Protein AF-A0A2D9LTM1-F1 (afdb_monomer_lite)

Radius of gyration: 17.5 Å; chains: 1; bounding box: 39×34×40 Å

Secondary structure (DSSP, 8-state):
-GGGTHHHHHHTT-TTTSSS--TTS---EEEE-TTS--TTTT--GGGEEEEEETT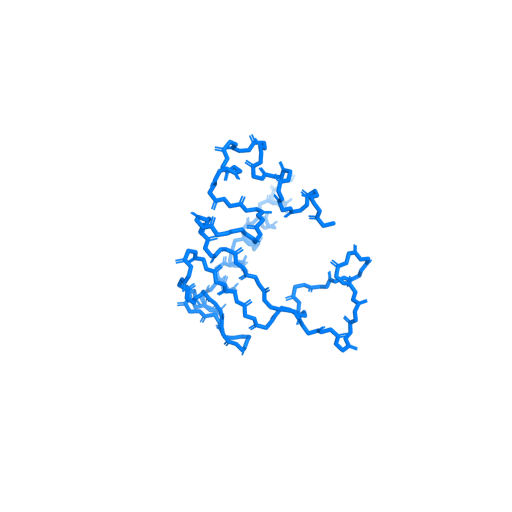EEEEETTEESSS-HHHHHHHHHHHHHHHHHHHT--

Foldseek 3Di:
DQVVFLVVCVVVVNNQATRDPDPPHFPFDWDFDCVPPCVPPDDDPVRTQWGADSNHTQHHRNDGDPDDPVVVVVVVVVVVVVVVVVVVVD

Sequence (90 aa):
MELATIVGAKVLQLDDRIGSLEVGKLADVITVDLRCPNLVYSASGAEVDNVFINGGRAMDNDRLFLVDKSALTSEADDRAFRIFSRAEAD

pLDDT: mean 87.36, std 10.96, range [52.25, 96.62]

Structure (mmCIF, N/CA/C/O backbone):
data_AF-A0A2D9LTM1-F1
#
_entry.id   AF-A0A2D9LTM1-F1
#
loop_
_atom_site.group_PDB
_atom_site.id
_atom_site.type_symbol
_atom_site.label_atom_id
_atom_site.label_alt_id
_atom_site.label_comp_id
_atom_site.label_asym_id
_atom_site.label_entity_id
_atom_site.label_seq_id
_atom_site.pdbx_PDB_ins_code
_atom_site.Cartn_x
_atom_site.Cartn_y
_atom_site.Cartn_z
_atom_site.occupancy
_atom_site.B_iso_or_equiv
_atom_site.auth_seq_id
_atom_site.auth_comp_id
_atom_site.auth_asym_id
_atom_site.auth_atom_id
_atom_site.pdbx_PDB_model_num
ATOM 1 N N . MET A 1 1 ? 5.418 1.971 10.864 1.00 76.81 1 MET A N 1
ATOM 2 C CA . MET A 1 1 ? 4.279 1.716 9.951 1.00 76.81 1 MET A CA 1
ATOM 3 C C . MET A 1 1 ? 3.272 2.858 9.904 1.00 76.81 1 MET A C 1
ATOM 5 O O . MET A 1 1 ? 2.732 3.100 8.836 1.00 76.81 1 MET A O 1
ATOM 9 N N . GLU A 1 2 ? 3.037 3.591 10.996 1.00 82.62 2 GLU A N 1
ATOM 10 C CA . GLU A 1 2 ? 2.058 4.696 11.019 1.00 82.62 2 GLU A CA 1
ATOM 11 C C . GLU A 1 2 ? 2.332 5.789 9.974 1.00 82.62 2 GLU A C 1
ATOM 13 O O . GLU A 1 2 ? 1.412 6.219 9.282 1.00 82.62 2 GLU A O 1
ATOM 18 N N . LEU A 1 3 ? 3.604 6.174 9.794 1.00 85.19 3 LEU A N 1
ATOM 19 C CA . LEU A 1 3 ? 4.034 7.130 8.761 1.00 85.19 3 LEU A CA 1
ATOM 20 C C . LEU A 1 3 ? 3.659 6.695 7.337 1.00 85.19 3 LEU A C 1
ATOM 22 O O . LEU A 1 3 ? 3.352 7.537 6.503 1.00 85.19 3 LEU A O 1
ATOM 26 N N . ALA A 1 4 ? 3.653 5.388 7.077 1.00 84.81 4 ALA A N 1
ATOM 27 C CA . ALA A 1 4 ? 3.325 4.809 5.777 1.00 84.81 4 ALA A CA 1
ATOM 28 C C . ALA A 1 4 ? 1.823 4.504 5.610 1.00 84.81 4 ALA A C 1
ATOM 30 O O . ALA A 1 4 ? 1.419 3.997 4.570 1.00 84.81 4 ALA A O 1
ATOM 31 N N . THR A 1 5 ? 1.000 4.759 6.634 1.00 89.06 5 THR A N 1
ATOM 32 C CA . THR A 1 5 ? -0.425 4.393 6.661 1.00 89.06 5 THR A CA 1
ATOM 33 C C . THR A 1 5 ? -1.264 5.555 7.204 1.00 89.06 5 THR A C 1
ATOM 35 O O . THR A 1 5 ? -1.529 6.512 6.476 1.00 89.06 5 THR A O 1
ATOM 38 N N . ILE A 1 6 ? -1.647 5.526 8.484 1.00 94.06 6 ILE A N 1
ATOM 39 C CA . ILE A 1 6 ? -2.591 6.480 9.080 1.00 94.06 6 ILE A CA 1
ATOM 40 C C . ILE A 1 6 ? -2.114 7.936 9.021 1.00 94.06 6 ILE A C 1
ATOM 42 O O . ILE A 1 6 ? -2.928 8.842 8.872 1.00 94.06 6 ILE A O 1
ATOM 46 N N . VAL A 1 7 ? -0.807 8.196 9.104 1.00 93.75 7 VAL A N 1
ATOM 47 C CA . VAL A 1 7 ? -0.290 9.571 9.019 1.00 93.75 7 VAL A CA 1
ATOM 48 C C . VAL A 1 7 ? -0.456 10.129 7.605 1.00 93.75 7 VAL A C 1
ATOM 50 O O . VAL A 1 7 ? -0.874 11.273 7.458 1.00 93.75 7 VAL A O 1
ATOM 53 N N . GLY A 1 8 ? -0.204 9.324 6.569 1.00 91.69 8 GLY A N 1
ATOM 54 C CA . GLY A 1 8 ? -0.464 9.720 5.183 1.00 91.69 8 GLY A CA 1
ATOM 55 C C . GLY A 1 8 ? -1.950 9.994 4.938 1.00 91.69 8 GLY A C 1
ATOM 56 O O . GLY A 1 8 ? -2.298 11.012 4.344 1.00 91.69 8 GLY A O 1
ATOM 57 N N . ALA A 1 9 ? -2.828 9.143 5.481 1.00 93.62 9 ALA A N 1
ATOM 58 C CA . ALA A 1 9 ? -4.274 9.351 5.415 1.00 93.62 9 ALA A CA 1
ATOM 59 C C . ALA A 1 9 ? -4.697 10.676 6.074 1.00 93.62 9 ALA A C 1
ATOM 61 O O . ALA A 1 9 ? -5.462 11.427 5.479 1.00 93.62 9 ALA A O 1
ATOM 62 N N . LYS A 1 10 ? -4.136 11.016 7.244 1.00 94.31 10 LYS A N 1
ATOM 63 C CA . LYS A 1 10 ? -4.397 12.294 7.933 1.00 94.31 10 LYS A CA 1
ATOM 64 C C . LYS A 1 10 ? -3.959 13.505 7.115 1.00 94.31 10 LYS A C 1
ATOM 66 O O . LYS A 1 10 ? -4.691 14.486 7.036 1.00 94.31 10 LYS A O 1
ATOM 71 N N . VAL A 1 11 ? -2.782 13.442 6.488 1.00 96.31 11 VAL A N 1
ATOM 72 C CA . VAL A 1 11 ? -2.277 14.526 5.623 1.00 96.31 11 VAL A CA 1
ATOM 73 C C . VAL A 1 11 ? -3.219 14.775 4.444 1.00 96.31 11 VAL A C 1
ATOM 75 O O . VAL A 1 11 ? -3.422 15.920 4.051 1.00 96.31 11 VAL A O 1
ATOM 78 N N . LEU A 1 12 ? -3.823 13.712 3.914 1.00 95.31 12 LEU A N 1
ATOM 79 C CA . LEU A 1 12 ? -4.790 13.782 2.822 1.00 95.31 12 LEU A CA 1
ATOM 80 C C . LEU A 1 12 ? -6.240 14.002 3.288 1.00 95.31 12 LEU A C 1
ATOM 82 O O . LEU A 1 12 ? -7.121 14.069 2.437 1.00 95.31 12 LEU A O 1
ATOM 86 N N . GLN A 1 13 ? -6.495 14.127 4.598 1.00 95.62 13 GLN A N 1
ATOM 87 C CA . GLN A 1 13 ? -7.840 14.219 5.192 1.00 95.62 13 GLN A CA 1
ATOM 88 C C . GLN A 1 13 ? -8.755 13.038 4.821 1.00 95.62 13 GLN A C 1
ATOM 90 O O . GLN A 1 13 ? -9.937 13.209 4.534 1.00 95.62 13 GLN A O 1
ATOM 95 N N . LE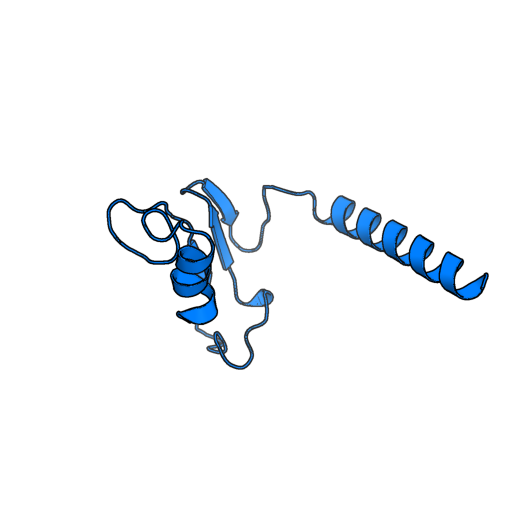U A 1 14 ? -8.185 11.833 4.788 1.00 96.25 14 LEU A N 1
ATOM 96 C CA . LEU A 1 14 ? -8.879 10.577 4.492 1.00 96.25 14 LEU A CA 1
ATOM 97 C C . LEU A 1 14 ? -8.841 9.596 5.676 1.00 96.25 14 LEU A C 1
ATOM 99 O O . LEU A 1 14 ? -9.146 8.415 5.512 1.00 96.25 14 LEU A O 1
ATOM 103 N N . ASP A 1 15 ? -8.411 10.033 6.859 1.00 95.50 15 ASP A N 1
ATOM 104 C CA . ASP A 1 15 ? -8.201 9.169 8.024 1.00 95.50 15 ASP A CA 1
ATOM 105 C C . ASP A 1 15 ? -9.493 8.645 8.660 1.00 95.50 15 ASP A C 1
ATOM 107 O O . ASP A 1 15 ? -9.459 7.649 9.383 1.00 95.50 15 ASP A O 1
ATOM 111 N N . ASP A 1 16 ? -10.636 9.245 8.342 1.00 95.88 16 ASP A N 1
ATOM 112 C CA . ASP A 1 16 ? -11.969 8.725 8.645 1.00 95.88 16 ASP A CA 1
ATOM 113 C C . ASP A 1 16 ? -12.335 7.504 7.781 1.00 95.88 16 ASP A C 1
ATOM 115 O O . ASP A 1 16 ? -13.193 6.708 8.161 1.00 95.88 16 ASP A O 1
ATOM 119 N N . ARG A 1 17 ? -11.660 7.324 6.638 1.00 95.31 17 ARG A N 1
ATOM 120 C CA . ARG A 1 17 ? -11.975 6.295 5.638 1.00 95.31 17 ARG A CA 1
ATOM 121 C C . ARG A 1 17 ? -10.900 5.231 5.479 1.00 95.31 17 ARG A C 1
ATOM 123 O O . ARG A 1 17 ? -11.263 4.098 5.187 1.00 95.31 17 ARG A O 1
ATOM 130 N N . ILE A 1 18 ? -9.617 5.572 5.611 1.00 95.75 18 ILE A N 1
ATOM 131 C CA . ILE A 1 18 ? -8.485 4.685 5.283 1.00 95.75 18 ILE A CA 1
ATOM 132 C C . ILE A 1 18 ? -7.322 4.841 6.274 1.00 95.75 18 ILE A C 1
ATOM 134 O O . ILE A 1 18 ? -7.330 5.700 7.154 1.00 95.75 18 ILE A O 1
ATOM 138 N N . GLY A 1 19 ? -6.284 4.016 6.116 1.00 91.12 19 GLY A N 1
ATOM 139 C CA . GLY A 1 19 ? -5.014 4.161 6.838 1.00 91.12 19 GLY A CA 1
ATOM 140 C C . GLY A 1 19 ? -4.931 3.428 8.180 1.00 91.12 19 GLY A C 1
ATOM 141 O O . GLY A 1 19 ? -3.849 3.379 8.761 1.00 91.12 19 GLY A O 1
ATOM 142 N N . SER A 1 20 ? -6.016 2.814 8.657 1.00 94.94 20 SER A N 1
ATOM 143 C CA . SER A 1 20 ? -6.009 1.877 9.790 1.00 94.94 20 SER A CA 1
ATOM 144 C C . SER A 1 20 ? -7.074 0.786 9.625 1.00 94.94 20 SER A C 1
ATOM 146 O O . SER A 1 20 ? -8.049 0.959 8.895 1.00 94.94 20 SER A O 1
ATOM 148 N N . LEU A 1 21 ? -6.877 -0.352 10.297 1.00 93.38 21 LEU A N 1
ATOM 149 C CA . LEU A 1 21 ? -7.812 -1.481 10.295 1.00 93.38 21 LEU A CA 1
ATOM 150 C C . LEU A 1 21 ? -8.855 -1.305 11.404 1.00 93.38 21 LEU A C 1
ATOM 152 O O . LEU A 1 21 ? -8.694 -1.810 12.513 1.00 93.38 21 LEU A O 1
ATOM 156 N N . GLU A 1 22 ? -9.921 -0.573 11.097 1.00 94.75 22 GLU A N 1
ATOM 157 C CA . GLU A 1 22 ? -11.022 -0.278 12.017 1.00 94.75 22 GLU A CA 1
ATOM 158 C C . GLU A 1 22 ? -12.372 -0.531 11.337 1.00 94.75 22 GLU A C 1
ATOM 160 O O . GLU A 1 22 ? -12.529 -0.341 10.129 1.00 94.75 22 GLU A O 1
ATOM 165 N N . VAL A 1 23 ? -13.371 -0.957 12.114 1.00 95.50 23 VAL A N 1
ATOM 166 C CA . VAL A 1 23 ? -14.728 -1.175 11.595 1.00 95.50 23 VAL A CA 1
ATOM 167 C C . VAL A 1 23 ? -15.299 0.145 11.073 1.00 95.50 23 VAL A C 1
ATOM 169 O O . VAL A 1 23 ? -15.247 1.162 11.756 1.00 95.50 23 VAL A O 1
ATOM 172 N N . GLY A 1 24 ? -15.875 0.110 9.869 1.00 94.38 24 GLY A N 1
ATOM 173 C CA . GLY A 1 24 ? -16.449 1.281 9.198 1.00 94.38 24 GLY A CA 1
ATOM 174 C C . GLY A 1 24 ? -15.509 1.959 8.198 1.00 94.38 24 GLY A C 1
ATOM 175 O O . GLY A 1 24 ? -15.992 2.714 7.357 1.00 94.38 24 GLY A O 1
ATOM 176 N N . LYS A 1 25 ? -14.205 1.650 8.227 1.00 96.62 25 LYS A N 1
ATOM 177 C CA . LYS A 1 25 ? -13.237 2.103 7.217 1.00 96.62 25 LYS A CA 1
ATOM 178 C C . LYS A 1 25 ? -13.246 1.206 5.979 1.00 96.62 25 LYS A C 1
ATOM 180 O O . LYS A 1 25 ? -13.691 0.057 6.022 1.00 96.62 25 LYS A O 1
ATOM 185 N N . LEU A 1 26 ? -12.763 1.746 4.862 1.00 96.19 26 LEU A N 1
ATOM 186 C CA . LEU A 1 26 ? -12.592 0.999 3.620 1.00 96.19 26 LEU A CA 1
ATOM 187 C C . LEU A 1 26 ? -11.486 -0.045 3.797 1.00 96.19 26 LEU A C 1
ATOM 189 O O . LEU A 1 26 ? -10.481 0.186 4.470 1.00 96.19 26 LEU A O 1
ATOM 193 N N . ALA A 1 27 ? -11.668 -1.198 3.160 1.00 94.00 27 ALA A N 1
ATOM 194 C CA . ALA A 1 27 ? -10.698 -2.283 3.199 1.00 94.00 27 ALA A CA 1
ATOM 195 C C . ALA A 1 27 ? -9.560 -2.044 2.190 1.00 94.00 27 ALA A C 1
ATOM 197 O O . ALA A 1 27 ? -9.486 -2.714 1.158 1.00 94.00 27 ALA A O 1
ATOM 198 N N . ASP A 1 28 ? -8.694 -1.082 2.510 1.00 93.81 28 ASP A N 1
ATOM 199 C CA . ASP A 1 28 ? -7.419 -0.834 1.831 1.00 93.81 28 ASP A CA 1
ATOM 200 C C . ASP A 1 28 ? -6.296 -1.550 2.592 1.00 93.81 28 ASP A C 1
ATOM 202 O O . ASP A 1 28 ? -5.750 -1.037 3.572 1.00 93.81 28 ASP A O 1
ATOM 206 N N . VAL A 1 29 ? -6.017 -2.793 2.192 1.00 93.75 29 VAL A N 1
ATOM 207 C CA . VAL A 1 29 ? -5.211 -3.740 2.979 1.00 93.75 29 VAL A CA 1
ATOM 208 C C . VAL A 1 29 ? -4.268 -4.526 2.078 1.00 93.75 29 VAL A C 1
ATOM 210 O O . VAL A 1 29 ? -4.618 -4.887 0.955 1.00 93.75 29 VAL A O 1
ATOM 213 N N . ILE A 1 30 ? -3.087 -4.843 2.605 1.00 93.12 30 ILE A N 1
ATOM 214 C CA . ILE A 1 30 ? -2.140 -5.773 1.991 1.00 93.12 30 ILE A CA 1
ATOM 215 C C . ILE A 1 30 ? -1.881 -6.960 2.918 1.00 93.12 30 ILE A C 1
ATOM 217 O O . ILE A 1 30 ? -1.912 -6.811 4.142 1.00 93.12 30 ILE A O 1
ATOM 221 N N . THR A 1 31 ? -1.592 -8.127 2.348 1.00 91.38 31 THR A N 1
ATOM 222 C CA . THR A 1 31 ? -1.029 -9.258 3.099 1.00 91.38 31 THR A CA 1
ATOM 223 C C . THR A 1 31 ? 0.435 -9.418 2.741 1.00 91.38 31 THR A C 1
ATOM 225 O O . THR A 1 31 ? 0.795 -9.319 1.569 1.00 91.38 31 THR A O 1
ATOM 228 N N . VAL A 1 32 ? 1.258 -9.696 3.744 1.00 87.00 32 VAL A N 1
ATOM 229 C CA . VAL A 1 32 ? 2.705 -9.827 3.584 1.00 87.00 32 VAL A CA 1
ATOM 230 C C . VAL A 1 32 ? 3.181 -11.163 4.126 1.00 87.00 32 VAL A C 1
ATOM 232 O O . VAL A 1 32 ? 2.708 -11.609 5.177 1.00 87.00 32 VAL A O 1
ATOM 235 N N . ASP A 1 33 ? 4.118 -11.789 3.424 1.00 82.88 33 ASP A N 1
ATOM 236 C CA . ASP A 1 33 ? 4.744 -13.025 3.872 1.00 82.88 33 ASP A CA 1
ATOM 237 C C . ASP A 1 33 ? 5.741 -12.742 5.005 1.00 82.88 33 ASP A C 1
ATOM 239 O O . ASP A 1 33 ? 6.825 -12.192 4.814 1.00 82.88 33 ASP A O 1
ATOM 243 N N . LEU A 1 34 ? 5.382 -13.153 6.221 1.00 78.19 34 LEU A N 1
ATOM 244 C CA . LEU A 1 34 ? 6.195 -12.930 7.418 1.00 78.19 34 LEU A CA 1
ATOM 245 C C . LEU A 1 34 ? 7.359 -13.920 7.576 1.00 78.19 34 LEU A C 1
ATOM 247 O O . LEU A 1 34 ? 8.126 -13.790 8.531 1.00 78.19 34 LEU A O 1
ATOM 251 N N . ARG A 1 35 ? 7.524 -14.900 6.674 1.00 77.75 35 ARG A N 1
ATOM 252 C CA . ARG A 1 35 ? 8.682 -15.818 6.694 1.00 77.75 35 ARG A CA 1
ATOM 253 C C . ARG A 1 35 ? 10.002 -15.089 6.434 1.00 77.75 35 ARG A C 1
ATOM 255 O O . ARG A 1 35 ? 11.050 -15.556 6.878 1.00 77.75 35 ARG A O 1
ATOM 262 N N . CYS A 1 36 ? 9.942 -13.919 5.802 1.00 64.19 36 CYS A N 1
ATOM 263 C CA . CYS A 1 36 ? 11.046 -12.975 5.670 1.00 64.19 36 CYS A CA 1
ATOM 264 C C . CYS A 1 36 ? 10.631 -11.629 6.291 1.00 64.19 36 CYS A C 1
ATOM 266 O O . CYS A 1 36 ? 10.210 -10.730 5.578 1.00 64.19 36 CYS A O 1
ATOM 268 N N . PRO A 1 37 ? 10.691 -11.463 7.624 1.00 58.03 37 PRO A N 1
ATOM 269 C CA . PRO A 1 37 ? 10.108 -10.307 8.297 1.00 58.03 37 PRO A CA 1
ATOM 270 C C . PRO A 1 37 ? 11.009 -9.072 8.156 1.00 58.03 37 PRO A C 1
ATOM 272 O O . PRO A 1 37 ? 11.829 -8.774 9.022 1.00 58.03 37 PRO A O 1
ATOM 275 N N . ASN A 1 38 ? 10.854 -8.333 7.062 1.00 65.56 38 ASN A N 1
ATOM 276 C CA . ASN A 1 38 ? 11.630 -7.127 6.755 1.00 65.56 38 ASN A CA 1
ATOM 277 C C . ASN A 1 38 ? 10.775 -5.855 6.567 1.00 65.56 38 ASN A C 1
ATOM 279 O O . ASN A 1 38 ? 11.333 -4.805 6.256 1.00 65.56 38 ASN A O 1
ATOM 283 N N . LEU A 1 39 ? 9.472 -5.898 6.875 1.00 67.62 39 LEU A N 1
ATOM 284 C CA . LEU A 1 39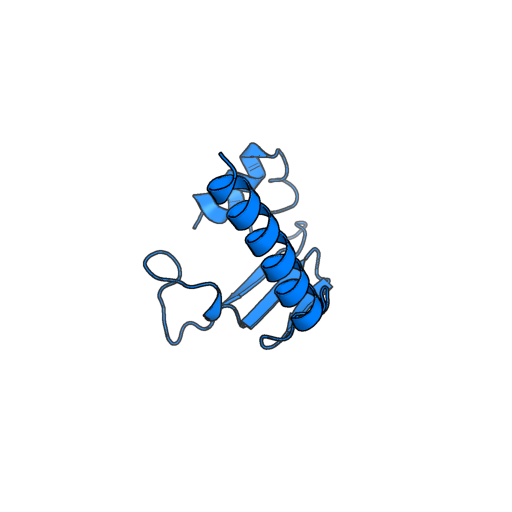 ? 8.428 -4.891 6.579 1.00 67.62 39 LEU A CA 1
ATOM 285 C C . LEU A 1 39 ? 8.787 -3.394 6.720 1.00 67.62 39 LEU A C 1
ATOM 287 O O . LEU A 1 39 ? 8.249 -2.560 6.000 1.00 67.62 39 LEU A O 1
ATOM 291 N N . VAL A 1 40 ? 9.652 -3.024 7.666 1.00 64.88 40 VAL A N 1
ATOM 292 C CA . VAL A 1 40 ? 10.039 -1.619 7.917 1.00 64.88 40 VAL A CA 1
ATOM 293 C C . VAL A 1 40 ? 11.494 -1.327 7.543 1.00 64.88 40 VAL A C 1
ATOM 295 O O . VAL A 1 40 ? 11.820 -0.191 7.215 1.00 64.88 40 VAL A O 1
ATOM 298 N N . TYR A 1 41 ? 12.372 -2.329 7.596 1.00 59.56 41 TYR A N 1
ATOM 299 C CA . TYR A 1 41 ? 13.824 -2.125 7.538 1.00 59.56 41 TYR A CA 1
ATOM 300 C C . TYR A 1 41 ? 14.466 -2.602 6.236 1.00 59.56 41 TYR A C 1
ATOM 302 O O . TYR A 1 41 ? 15.531 -2.109 5.870 1.00 59.56 41 TYR A O 1
ATOM 310 N N . SER A 1 42 ? 13.869 -3.571 5.542 1.00 60.34 42 SER A N 1
ATOM 311 C CA . SER A 1 42 ? 14.417 -4.097 4.282 1.00 60.34 42 SER A CA 1
ATOM 312 C C . SER A 1 42 ? 13.351 -4.663 3.349 1.00 60.34 42 SER A C 1
ATOM 314 O O . SER A 1 42 ? 13.705 -5.398 2.431 1.00 60.34 42 SER A O 1
ATOM 316 N N . ALA A 1 43 ? 12.073 -4.375 3.606 1.00 57.47 43 ALA A N 1
ATOM 317 C CA . ALA A 1 43 ? 10.990 -4.886 2.791 1.00 57.47 43 ALA A CA 1
ATOM 318 C C . ALA A 1 43 ? 11.088 -4.348 1.379 1.00 57.47 43 ALA A C 1
ATOM 320 O O . ALA A 1 43 ? 11.193 -3.141 1.147 1.00 57.47 43 ALA A O 1
ATOM 321 N N . SER A 1 44 ? 11.065 -5.286 0.450 1.00 69.62 44 SER A N 1
ATOM 322 C CA . SER A 1 44 ? 10.876 -5.018 -0.957 1.00 69.62 44 SER A CA 1
ATOM 323 C C . SER A 1 44 ? 9.389 -5.189 -1.269 1.00 69.62 44 SER A C 1
ATOM 325 O O . SER A 1 44 ? 8.664 -5.891 -0.572 1.00 69.62 44 SER A O 1
ATOM 327 N N . GLY A 1 45 ? 8.891 -4.597 -2.356 1.00 71.44 45 GLY A N 1
ATOM 328 C CA . GLY A 1 45 ? 7.515 -4.877 -2.796 1.00 71.44 45 GLY A CA 1
ATOM 329 C C . GLY A 1 45 ? 7.237 -6.368 -3.069 1.00 71.44 45 GLY A C 1
ATOM 330 O O . GLY A 1 45 ? 6.085 -6.724 -3.282 1.00 71.44 45 GLY A O 1
ATOM 331 N N . ALA A 1 46 ? 8.267 -7.226 -3.059 1.00 77.12 46 ALA A N 1
ATOM 332 C CA . ALA A 1 46 ? 8.183 -8.650 -3.353 1.00 77.12 46 ALA A CA 1
ATOM 333 C C . ALA A 1 46 ? 7.646 -9.511 -2.200 1.00 77.12 46 ALA A C 1
ATOM 335 O O . ALA A 1 46 ? 7.272 -10.649 -2.454 1.00 77.12 46 ALA A O 1
ATOM 336 N N . GLU A 1 47 ? 7.591 -9.018 -0.955 1.00 83.69 47 GLU A N 1
ATOM 337 C CA . GLU A 1 47 ? 6.980 -9.791 0.144 1.00 83.69 47 GLU A CA 1
ATOM 338 C C . GLU A 1 47 ? 5.452 -9.614 0.231 1.00 83.69 47 GLU A C 1
ATOM 340 O O . GLU A 1 47 ? 4.816 -10.155 1.135 1.00 83.69 47 GLU A O 1
ATOM 345 N N . VAL A 1 48 ? 4.849 -8.830 -0.670 1.00 87.06 48 VAL A N 1
ATOM 346 C CA . VAL A 1 48 ? 3.401 -8.590 -0.704 1.00 87.06 48 VAL A CA 1
ATOM 347 C C . VAL A 1 48 ? 2.716 -9.658 -1.555 1.00 87.06 48 VAL A C 1
ATOM 349 O O . VAL A 1 48 ? 2.935 -9.719 -2.758 1.00 87.06 48 VAL A O 1
ATOM 352 N N . ASP A 1 49 ? 1.816 -10.437 -0.953 1.00 89.62 49 ASP A N 1
ATOM 353 C CA . ASP A 1 49 ? 1.102 -11.516 -1.654 1.00 89.62 49 ASP A CA 1
ATOM 354 C C . ASP A 1 49 ? -0.227 -11.048 -2.264 1.00 89.62 49 ASP A C 1
ATOM 356 O O . ASP A 1 49 ? -0.587 -11.428 -3.380 1.00 89.62 49 ASP A O 1
ATOM 360 N N . ASN A 1 50 ? -0.979 -10.224 -1.526 1.00 92.88 50 ASN A N 1
ATOM 361 C CA . ASN A 1 50 ? -2.325 -9.786 -1.897 1.00 92.88 50 ASN A CA 1
ATOM 362 C C . ASN A 1 50 ? -2.512 -8.296 -1.608 1.00 92.88 50 ASN A C 1
ATOM 364 O O . ASN A 1 50 ? -2.025 -7.787 -0.596 1.00 92.88 50 ASN A O 1
ATOM 368 N N . VAL A 1 51 ? -3.275 -7.618 -2.468 1.00 94.56 51 VAL A N 1
ATOM 369 C CA . VAL A 1 51 ? -3.633 -6.199 -2.329 1.00 94.56 51 VAL A CA 1
ATOM 370 C C . VAL A 1 51 ? -5.129 -6.031 -2.548 1.00 94.56 51 VAL A C 1
ATOM 372 O O . VAL A 1 51 ? -5.672 -6.436 -3.582 1.00 94.56 51 VAL A O 1
ATOM 375 N N . PHE A 1 52 ? -5.781 -5.377 -1.593 1.00 95.31 52 PHE A N 1
ATOM 376 C CA . PHE A 1 52 ? -7.190 -5.020 -1.635 1.00 95.31 52 PHE A CA 1
ATOM 377 C C . PHE A 1 52 ? -7.333 -3.501 -1.637 1.00 95.31 52 PHE A C 1
ATOM 379 O O . PHE A 1 52 ? -6.688 -2.822 -0.840 1.00 95.31 52 PHE A O 1
ATOM 386 N N . ILE A 1 53 ? -8.179 -2.987 -2.530 1.00 95.44 53 ILE A N 1
ATOM 387 C CA . ILE A 1 53 ? -8.545 -1.570 -2.606 1.00 95.44 53 ILE A CA 1
ATOM 388 C C . ILE A 1 53 ? -10.058 -1.487 -2.463 1.00 95.44 53 ILE A C 1
ATOM 390 O O . ILE A 1 53 ? -10.789 -2.038 -3.290 1.00 95.44 53 ILE A O 1
ATOM 394 N N . ASN A 1 54 ? -10.534 -0.833 -1.405 1.00 94.50 54 ASN A N 1
ATOM 395 C CA . ASN A 1 54 ? -11.949 -0.777 -1.044 1.00 94.50 54 ASN A CA 1
ATOM 396 C C . ASN A 1 54 ? -12.619 -2.174 -1.059 1.00 94.50 54 ASN A C 1
ATOM 398 O O . ASN A 1 54 ? -13.716 -2.364 -1.585 1.00 94.50 54 ASN A O 1
ATOM 402 N N . GLY A 1 55 ? -11.910 -3.193 -0.562 1.00 93.00 55 GLY A N 1
ATOM 403 C CA . GLY A 1 55 ? -12.367 -4.589 -0.547 1.00 93.00 55 GLY A CA 1
ATOM 404 C C . GLY A 1 55 ? -12.352 -5.314 -1.901 1.00 93.00 55 GLY A C 1
ATOM 405 O O . GLY A 1 55 ? -12.557 -6.527 -1.943 1.00 93.00 55 GLY A O 1
ATOM 406 N N . GLY A 1 56 ? -12.073 -4.622 -3.008 1.00 94.12 56 GLY A N 1
ATOM 407 C CA . GLY A 1 56 ? -11.835 -5.233 -4.313 1.00 94.12 56 GLY A CA 1
ATOM 408 C C . GLY A 1 56 ? -10.414 -5.786 -4.421 1.00 94.12 56 GLY A C 1
ATOM 409 O O . GLY A 1 56 ? -9.460 -5.143 -3.990 1.00 94.12 56 GLY A O 1
ATOM 410 N N . ARG A 1 57 ? -10.252 -6.971 -5.022 1.00 93.75 57 ARG A N 1
ATOM 411 C CA . ARG A 1 57 ? -8.928 -7.564 -5.269 1.00 93.75 57 ARG A CA 1
ATOM 412 C C . ARG A 1 57 ? -8.206 -6.808 -6.382 1.00 93.75 57 ARG A C 1
ATOM 414 O O . ARG A 1 57 ? -8.624 -6.865 -7.535 1.00 93.75 57 ARG A O 1
ATOM 421 N N . ALA A 1 58 ? -7.114 -6.141 -6.030 1.00 93.88 58 ALA A N 1
ATOM 422 C CA . ALA A 1 58 ? -6.193 -5.520 -6.978 1.00 93.88 58 ALA A CA 1
ATOM 423 C C . ALA A 1 58 ? -5.048 -6.474 -7.358 1.00 93.88 58 ALA A C 1
ATOM 425 O O . ALA A 1 58 ? -4.603 -6.483 -8.510 1.00 93.88 58 ALA A O 1
ATOM 426 N N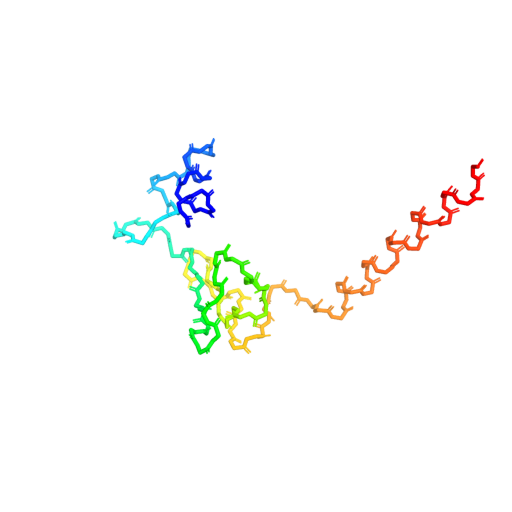 . MET A 1 59 ? -4.625 -7.310 -6.403 1.00 93.31 59 MET A N 1
ATOM 427 C CA . MET A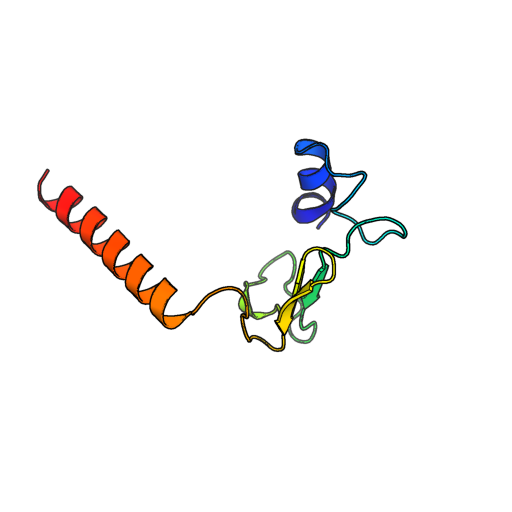 1 59 ? -3.628 -8.367 -6.571 1.00 93.31 59 MET A CA 1
ATOM 428 C C . MET A 1 59 ? -3.980 -9.574 -5.692 1.00 93.31 59 MET A C 1
ATOM 430 O O . MET A 1 59 ? -4.413 -9.383 -4.555 1.00 93.31 59 MET A O 1
ATOM 434 N N . ASP A 1 60 ? -3.804 -10.790 -6.207 1.00 92.94 60 ASP A N 1
ATOM 435 C CA . ASP A 1 60 ? -4.072 -12.051 -5.495 1.00 92.94 60 ASP A CA 1
ATOM 436 C C . ASP A 1 60 ? -2.977 -13.064 -5.840 1.00 92.94 60 ASP A C 1
ATOM 438 O O . ASP A 1 60 ? -2.780 -13.363 -7.019 1.00 92.94 60 ASP A O 1
ATOM 442 N N . ASN A 1 61 ? -2.254 -13.559 -4.835 1.00 89.69 61 ASN A N 1
ATOM 443 C CA . ASN A 1 61 ? -1.109 -14.463 -4.988 1.00 89.69 61 ASN A CA 1
ATOM 444 C C . ASN A 1 61 ? -0.098 -13.985 -6.058 1.00 89.69 61 ASN A C 1
ATOM 446 O O . ASN A 1 61 ? 0.162 -14.697 -7.031 1.00 89.69 61 ASN A O 1
ATOM 450 N N . ASP A 1 62 ? 0.418 -12.756 -5.913 1.00 86.44 62 ASP A N 1
ATOM 451 C CA . ASP A 1 62 ? 1.373 -12.105 -6.843 1.00 86.44 62 ASP A CA 1
ATOM 452 C C . ASP A 1 62 ? 0.838 -11.896 -8.283 1.00 86.44 62 ASP A C 1
ATOM 454 O O . ASP A 1 62 ? 1.553 -11.527 -9.220 1.00 86.44 62 ASP A O 1
ATOM 458 N N . ARG A 1 63 ? -0.471 -12.085 -8.495 1.00 88.44 63 ARG A N 1
ATOM 459 C CA . ARG A 1 63 ? -1.129 -11.806 -9.775 1.00 88.44 63 ARG A CA 1
ATOM 460 C C . ARG A 1 63 ? -1.887 -10.486 -9.729 1.00 88.44 63 ARG A C 1
ATOM 462 O O . ARG A 1 63 ? -2.898 -10.364 -9.041 1.00 88.44 63 ARG A O 1
ATOM 469 N N . LEU A 1 64 ? -1.442 -9.519 -10.530 1.00 89.94 64 LEU A N 1
ATOM 470 C CA . LEU A 1 64 ? -2.126 -8.239 -10.746 1.00 89.94 64 LEU A CA 1
ATOM 471 C C . LEU A 1 64 ? -3.386 -8.409 -11.611 1.00 89.94 64 LEU A C 1
ATOM 473 O O . LEU A 1 64 ? -3.359 -9.110 -12.624 1.00 89.94 64 LEU A O 1
ATOM 477 N N . PHE A 1 65 ? -4.472 -7.721 -11.244 1.00 89.06 65 PHE A N 1
ATOM 478 C CA . PHE A 1 65 ? -5.723 -7.704 -12.026 1.00 89.06 65 PHE A CA 1
ATOM 479 C C . PHE A 1 65 ? -6.005 -6.383 -12.735 1.00 89.06 65 PHE A C 1
ATOM 481 O O . PHE A 1 65 ? -6.812 -6.350 -13.659 1.00 89.06 65 PHE A O 1
ATOM 488 N N . LEU A 1 66 ? -5.380 -5.293 -12.289 1.00 84.69 66 LEU A N 1
ATOM 489 C CA . LEU A 1 66 ? -5.707 -3.944 -12.759 1.00 84.69 66 LEU A CA 1
ATOM 490 C C . LEU A 1 66 ? -4.900 -3.512 -13.987 1.00 84.69 66 LEU A C 1
ATOM 492 O O . LEU A 1 66 ? -5.262 -2.544 -14.649 1.00 84.69 66 LEU A O 1
ATOM 496 N N . VAL A 1 67 ? -3.800 -4.204 -14.273 1.00 87.88 67 VAL A N 1
ATOM 497 C CA . VAL A 1 67 ? -2.838 -3.825 -15.310 1.00 8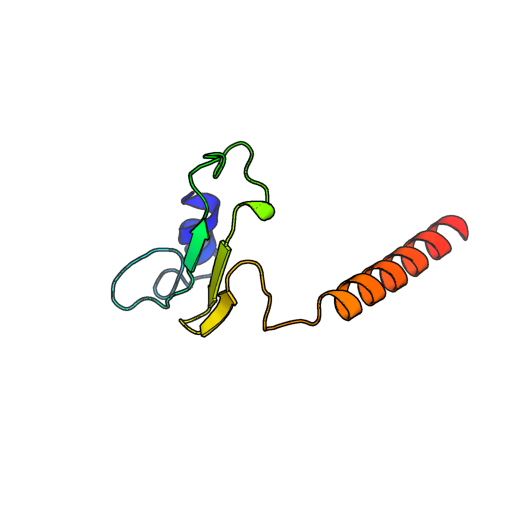7.88 67 VAL A CA 1
ATOM 498 C C . VAL A 1 67 ? -2.236 -5.063 -15.952 1.00 87.88 67 VAL A C 1
ATOM 500 O O . VAL A 1 67 ? -1.929 -6.043 -15.271 1.00 87.88 67 VAL A O 1
ATOM 503 N N . ASP A 1 68 ? -2.024 -4.990 -17.264 1.00 88.06 68 ASP A N 1
ATOM 504 C CA . ASP A 1 68 ? -1.187 -5.946 -17.980 1.00 88.06 68 ASP A CA 1
ATOM 505 C C . ASP A 1 68 ? 0.284 -5.608 -17.715 1.00 88.06 68 ASP A C 1
ATOM 507 O O . ASP A 1 68 ? 0.784 -4.556 -18.120 1.00 88.06 68 ASP A O 1
ATOM 511 N N . LYS A 1 69 ? 0.979 -6.511 -17.018 1.00 86.56 69 LYS A N 1
ATOM 512 C CA . LYS A 1 69 ? 2.381 -6.328 -16.628 1.00 86.56 69 LYS A CA 1
ATOM 513 C C . LYS A 1 69 ? 3.305 -6.182 -17.840 1.00 86.56 69 LYS A C 1
ATOM 515 O O . LYS A 1 69 ? 4.228 -5.378 -17.792 1.00 86.56 69 LYS A O 1
ATOM 520 N N . SER A 1 70 ? 3.055 -6.925 -18.918 1.00 90.19 70 SER A N 1
ATOM 521 C CA . SER A 1 70 ? 3.903 -6.903 -20.114 1.00 90.19 70 SER A CA 1
ATOM 522 C C . SER A 1 70 ? 3.764 -5.590 -20.880 1.00 90.19 70 SER A C 1
ATOM 524 O O . SER A 1 70 ? 4.767 -4.970 -21.235 1.00 90.19 70 SER A O 1
ATOM 526 N N . ALA A 1 71 ? 2.525 -5.119 -21.047 1.00 92.75 71 ALA A N 1
ATOM 527 C CA . ALA A 1 71 ? 2.250 -3.833 -21.670 1.00 92.75 71 ALA A CA 1
ATOM 528 C C . ALA A 1 71 ? 2.837 -2.680 -20.843 1.00 92.75 71 ALA A C 1
ATOM 530 O O . ALA A 1 71 ? 3.453 -1.776 -21.404 1.00 92.75 71 ALA A O 1
ATOM 531 N N . LEU A 1 72 ? 2.710 -2.744 -19.511 1.00 92.25 72 LEU A N 1
ATOM 532 C CA . LEU A 1 72 ? 3.258 -1.737 -18.603 1.00 92.25 72 LEU A CA 1
ATOM 533 C C . LEU A 1 72 ? 4.788 -1.648 -18.690 1.00 92.25 72 LEU A C 1
ATOM 535 O O . LEU A 1 72 ? 5.330 -0.545 -18.746 1.00 92.25 72 LEU A O 1
ATOM 539 N N . THR A 1 73 ? 5.489 -2.786 -18.709 1.00 93.00 73 THR A N 1
ATOM 540 C CA . THR A 1 73 ? 6.953 -2.803 -18.848 1.00 93.00 73 THR A CA 1
ATOM 541 C C . THR A 1 73 ? 7.387 -2.241 -20.199 1.00 93.00 73 THR A C 1
ATOM 543 O O . THR A 1 73 ? 8.255 -1.376 -20.231 1.00 93.00 73 THR A O 1
ATOM 546 N N . SER A 1 74 ? 6.730 -2.642 -21.292 1.00 95.81 74 SER A N 1
ATOM 547 C CA . SER A 1 74 ? 7.031 -2.104 -22.625 1.00 95.81 74 SER A CA 1
ATOM 548 C C . SER A 1 74 ? 6.852 -0.586 -22.682 1.00 95.81 74 SER A C 1
ATOM 550 O O . SER A 1 74 ? 7.708 0.125 -23.198 1.00 95.81 74 SER A O 1
ATOM 552 N N . GLU A 1 75 ? 5.761 -0.068 -22.113 1.00 95.75 75 GLU A N 1
ATOM 553 C CA . GLU A 1 75 ? 5.517 1.372 -22.080 1.00 95.75 75 GLU A CA 1
ATOM 554 C C . GLU A 1 75 ? 6.571 2.119 -21.241 1.00 95.75 75 GLU A C 1
ATOM 556 O O . GLU A 1 75 ? 6.989 3.229 -21.594 1.00 95.75 75 GLU A O 1
ATOM 561 N N . ALA A 1 76 ? 6.998 1.530 -20.121 1.00 95.69 76 ALA A N 1
ATOM 562 C CA . ALA A 1 76 ? 8.039 2.094 -19.272 1.00 95.69 76 ALA A CA 1
ATOM 563 C C . ALA A 1 76 ? 9.387 2.170 -20.007 1.00 95.69 76 ALA A C 1
ATOM 565 O O . ALA A 1 76 ? 10.035 3.220 -19.961 1.00 95.69 76 ALA A O 1
ATOM 566 N N . ASP A 1 77 ? 9.761 1.118 -20.736 1.00 96.50 77 ASP A N 1
ATOM 567 C CA . ASP A 1 77 ? 10.988 1.072 -21.536 1.00 96.50 77 ASP A CA 1
ATOM 568 C C . ASP A 1 77 ? 10.960 2.116 -22.663 1.00 96.50 77 ASP A C 1
ATOM 570 O O . ASP A 1 77 ? 11.906 2.893 -22.820 1.00 96.50 77 ASP A O 1
ATOM 574 N N . ASP A 1 78 ? 9.836 2.242 -23.374 1.00 96.50 78 ASP A N 1
ATOM 575 C CA . ASP A 1 78 ? 9.654 3.254 -24.423 1.00 96.50 78 ASP A CA 1
ATOM 576 C C . ASP A 1 78 ? 9.747 4.689 -23.877 1.00 96.50 78 ASP A C 1
ATOM 578 O O . ASP A 1 78 ? 10.249 5.614 -24.530 1.00 96.50 78 ASP A O 1
ATOM 582 N N . ARG A 1 79 ? 9.225 4.924 -22.667 1.00 95.75 79 ARG A N 1
ATOM 583 C CA . ARG A 1 79 ? 9.346 6.214 -21.972 1.00 95.75 79 ARG A CA 1
ATOM 584 C C . ARG A 1 79 ? 10.792 6.477 -21.556 1.00 95.75 79 ARG A C 1
ATOM 586 O O . ARG A 1 79 ? 11.267 7.592 -21.771 1.00 95.75 79 ARG A O 1
ATOM 593 N N . ALA A 1 80 ? 11.483 5.477 -21.011 1.00 95.06 80 ALA A N 1
ATOM 594 C CA . ALA A 1 80 ? 12.877 5.591 -20.602 1.00 95.06 80 ALA A CA 1
ATOM 595 C C . ALA A 1 80 ? 13.779 5.910 -21.801 1.00 95.06 80 ALA A C 1
ATOM 597 O O . ALA A 1 80 ? 14.529 6.885 -21.753 1.00 95.06 80 ALA A O 1
ATOM 598 N N . PHE A 1 81 ? 13.632 5.173 -22.906 1.00 94.25 81 PHE A N 1
ATOM 599 C CA . PHE A 1 81 ? 14.395 5.401 -24.133 1.00 94.25 81 PHE A CA 1
ATOM 600 C C . PHE A 1 81 ? 14.261 6.846 -24.631 1.00 94.25 81 PHE A C 1
ATOM 602 O O . PHE A 1 81 ? 15.260 7.515 -24.884 1.00 94.25 81 PHE A O 1
ATOM 609 N N . ARG A 1 82 ? 13.035 7.387 -24.673 1.00 93.44 82 ARG A N 1
ATOM 610 C CA . ARG A 1 82 ? 12.796 8.782 -25.087 1.00 93.44 82 ARG A CA 1
ATOM 611 C C . ARG A 1 82 ? 13.458 9.817 -24.182 1.00 93.44 82 ARG A C 1
ATOM 613 O O . ARG A 1 82 ? 13.831 10.880 -24.674 1.00 93.44 82 ARG A O 1
ATOM 620 N N . ILE A 1 83 ? 13.547 9.556 -22.879 1.00 94.88 83 ILE A N 1
ATOM 621 C CA . ILE A 1 83 ? 14.222 10.455 -21.936 1.00 94.88 83 ILE A CA 1
ATOM 622 C C . ILE A 1 83 ? 15.734 10.416 -22.183 1.00 94.88 83 ILE A C 1
ATOM 624 O O . ILE A 1 83 ? 16.342 11.476 -22.314 1.00 94.88 83 ILE A O 1
ATOM 628 N N . PHE A 1 84 ? 16.318 9.223 -22.331 1.00 92.50 84 PHE A N 1
ATOM 629 C CA . PHE A 1 84 ? 17.749 9.062 -22.607 1.00 92.50 84 PHE A CA 1
ATOM 630 C C . PHE A 1 84 ? 18.168 9.700 -23.934 1.00 92.50 84 PHE A C 1
ATOM 632 O O . PHE A 1 84 ? 19.110 10.485 -23.953 1.00 92.50 84 PHE A O 1
ATOM 639 N N . SER A 1 85 ? 17.432 9.463 -25.023 1.00 91.12 85 SER A N 1
ATOM 640 C CA . SER A 1 85 ? 17.776 10.044 -26.330 1.00 91.12 85 SER A CA 1
ATOM 641 C C . SER A 1 85 ? 17.698 11.573 -26.365 1.00 91.12 85 SER A C 1
ATOM 643 O O . SER A 1 85 ? 18.348 12.193 -27.198 1.00 91.12 85 SER A O 1
ATOM 645 N N . ARG A 1 86 ? 16.895 12.198 -25.493 1.00 84.69 86 ARG A N 1
ATOM 646 C CA . ARG A 1 86 ? 16.851 13.665 -25.366 1.00 84.69 86 ARG A CA 1
ATOM 647 C C . ARG A 1 86 ? 18.051 14.205 -24.598 1.00 84.69 86 ARG A C 1
ATOM 649 O O . ARG A 1 86 ? 18.552 15.253 -24.963 1.00 84.69 86 ARG A O 1
ATOM 656 N N . ALA A 1 87 ? 18.507 13.483 -23.578 1.00 80.00 87 ALA A N 1
ATOM 657 C CA . ALA A 1 87 ? 19.659 13.877 -22.775 1.00 80.00 87 ALA A CA 1
ATOM 658 C C . ALA A 1 87 ? 21.000 13.747 -23.519 1.00 80.00 87 ALA A C 1
ATOM 660 O O . ALA A 1 87 ? 21.950 14.418 -23.145 1.00 80.00 87 ALA A O 1
ATOM 661 N N . GLU A 1 88 ? 21.091 12.900 -24.552 1.00 72.88 88 GLU A N 1
ATOM 662 C CA . GLU A 1 88 ? 22.282 12.805 -25.418 1.00 72.88 88 GLU A CA 1
ATOM 663 C C . GLU A 1 88 ? 22.296 13.822 -26.573 1.00 72.88 88 GLU A C 1
ATOM 665 O O . GLU A 1 88 ? 23.309 13.960 -27.257 1.00 72.88 88 GLU A O 1
ATOM 670 N N . ALA A 1 89 ? 21.173 14.500 -26.831 1.00 66.25 89 ALA A N 1
ATOM 671 C CA . ALA A 1 89 ? 21.046 15.496 -27.895 1.00 66.25 89 ALA A CA 1
ATOM 672 C C . ALA A 1 89 ? 21.306 16.944 -27.420 1.00 66.25 89 ALA A C 1
ATOM 674 O O . ALA A 1 89 ? 21.340 17.842 -28.265 1.00 66.25 89 ALA A O 1
ATOM 675 N N . ASP A 1 90 ? 21.486 17.142 -26.109 1.00 52.25 90 ASP A N 1
ATOM 676 C CA . ASP A 1 90 ? 21.917 18.383 -25.443 1.00 52.25 90 ASP A CA 1
ATOM 677 C C . ASP A 1 90 ? 23.412 18.309 -25.072 1.00 52.25 90 ASP A C 1
ATOM 679 O O . ASP A 1 90 ? 24.098 19.356 -25.160 1.00 52.25 90 ASP A O 1
#